Protein AF-A0A853F5B8-F1 (afdb_monomer_lite)

pLDDT: mean 77.7, std 12.79, range [38.31, 91.38]

Foldseek 3Di:
DDQAKWKKKWKDWPPDPGTQIDDIDGPVPDDPVVVVVSVVVVVVVVVPDDPQAKMKMWMWIAGPVGDIDIDIDIGGPDPPDD

Sequence (82 aa):
MKSEDLIRMSISCPELDFPITIPFMKVSQLSTETLLKEIERVLQSYEQFVLDSSLEIDITHVNILGEAKTHTWAFFSGKNNV

Organism: NCBI:txid2738886

Radius of gyration: 14.23 Å; chains: 1; bounding box: 34×30×37 Å

Structure (mmCIF, N/CA/C/O backbone):
data_AF-A0A853F5B8-F1
#
_entry.id   AF-A0A853F5B8-F1
#
loop_
_atom_site.group_PDB
_atom_site.id
_atom_site.type_symbol
_atom_site.label_atom_id
_atom_site.label_alt_id
_atom_site.label_comp_id
_atom_site.label_asym_id
_atom_site.label_entity_id
_atom_site.label_seq_id
_atom_site.pdbx_PDB_ins_code
_atom_site.Cartn_x
_atom_site.Cartn_y
_atom_site.Cartn_z
_atom_site.occupancy
_atom_site.B_iso_or_equiv
_atom_site.auth_seq_id
_atom_site.auth_comp_id
_atom_site.auth_asym_id
_atom_site.auth_atom_id
_atom_site.pdbx_PDB_model_num
ATOM 1 N N . MET A 1 1 ? -13.481 6.676 7.186 1.00 76.81 1 MET A N 1
ATOM 2 C CA . MET A 1 1 ? -12.617 5.572 7.656 1.00 76.81 1 MET A CA 1
ATOM 3 C C . MET A 1 1 ? -12.390 5.762 9.146 1.00 76.81 1 MET A C 1
ATOM 5 O O . MET A 1 1 ? -12.243 6.904 9.570 1.00 76.81 1 MET A O 1
ATOM 9 N N . LYS A 1 2 ? -12.446 4.696 9.945 1.00 86.06 2 LYS A N 1
ATOM 10 C CA . LYS A 1 2 ? -12.159 4.729 11.387 1.00 86.06 2 LYS A CA 1
ATOM 11 C C . LYS A 1 2 ? -10.659 4.539 11.625 1.00 86.06 2 LYS A C 1
ATOM 13 O O . LYS A 1 2 ? -9.976 3.934 10.813 1.00 86.06 2 LYS A O 1
ATOM 18 N N . SER A 1 3 ? -10.171 5.017 12.768 1.00 86.12 3 SER A N 1
ATOM 19 C CA . SER A 1 3 ? -8.759 4.927 13.187 1.00 86.12 3 SER A CA 1
ATOM 20 C C . SER A 1 3 ? -8.191 3.496 13.193 1.00 86.12 3 SER A C 1
ATOM 22 O O . SER A 1 3 ? -7.017 3.291 12.881 1.00 8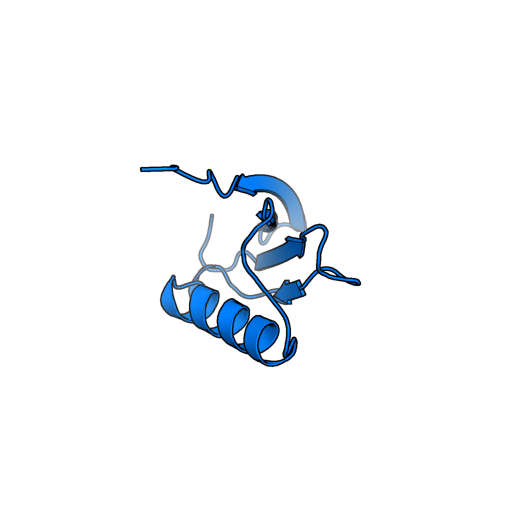6.12 3 SER A O 1
ATOM 24 N N . GLU A 1 4 ? -9.035 2.523 13.543 1.00 90.12 4 GLU A N 1
ATOM 25 C CA . GLU A 1 4 ? -8.701 1.095 13.650 1.00 90.12 4 GLU A CA 1
ATOM 26 C C . GLU A 1 4 ? -8.849 0.334 12.326 1.00 90.12 4 GLU A C 1
ATOM 28 O O . GLU A 1 4 ? -8.488 -0.839 12.252 1.00 90.12 4 GLU A O 1
ATOM 33 N N . ASP A 1 5 ? -9.403 0.972 11.291 1.00 91.19 5 ASP A N 1
ATOM 34 C CA . ASP A 1 5 ? -9.510 0.340 9.982 1.00 91.19 5 ASP A CA 1
ATOM 35 C C . ASP A 1 5 ? -8.107 0.094 9.415 1.00 91.19 5 ASP A C 1
ATOM 37 O O . ASP A 1 5 ? -7.160 0.832 9.709 1.00 91.19 5 ASP A O 1
ATOM 41 N N . LEU A 1 6 ? -7.982 -0.932 8.579 1.00 91.25 6 LEU A N 1
ATOM 42 C CA . LEU A 1 6 ? -6.730 -1.263 7.917 1.00 91.25 6 LEU A CA 1
ATOM 43 C C . LEU A 1 6 ? -6.721 -0.705 6.498 1.00 91.25 6 LEU A C 1
ATOM 45 O O . LEU A 1 6 ? -7.731 -0.713 5.793 1.00 91.25 6 LEU A O 1
ATOM 49 N N . ILE A 1 7 ? -5.556 -0.245 6.067 1.00 91.25 7 ILE A N 1
ATOM 50 C CA . ILE A 1 7 ? -5.297 0.177 4.699 1.00 91.25 7 ILE A CA 1
ATOM 51 C C . ILE A 1 7 ? -4.086 -0.575 4.164 1.00 91.25 7 ILE A C 1
ATOM 53 O O . ILE A 1 7 ? -3.074 -0.701 4.849 1.00 91.25 7 ILE A O 1
ATOM 57 N N . ARG A 1 8 ? -4.202 -1.082 2.942 1.00 90.56 8 ARG A N 1
ATOM 58 C CA . ARG A 1 8 ? -3.106 -1.621 2.137 1.00 90.56 8 ARG A CA 1
ATOM 59 C C . ARG A 1 8 ? -3.042 -0.814 0.855 1.00 90.56 8 ARG A C 1
ATOM 61 O O . ARG A 1 8 ? -4.084 -0.484 0.290 1.00 90.56 8 ARG A O 1
ATOM 68 N N . MET A 1 9 ? -1.835 -0.532 0.388 1.00 87.56 9 MET A N 1
ATOM 69 C CA . MET A 1 9 ? -1.627 0.158 -0.881 1.00 87.56 9 MET A CA 1
ATOM 70 C C . MET A 1 9 ? -0.775 -0.716 -1.790 1.00 87.56 9 MET A C 1
ATOM 72 O O . MET A 1 9 ? 0.176 -1.344 -1.332 1.00 87.56 9 MET A O 1
ATOM 76 N N . SE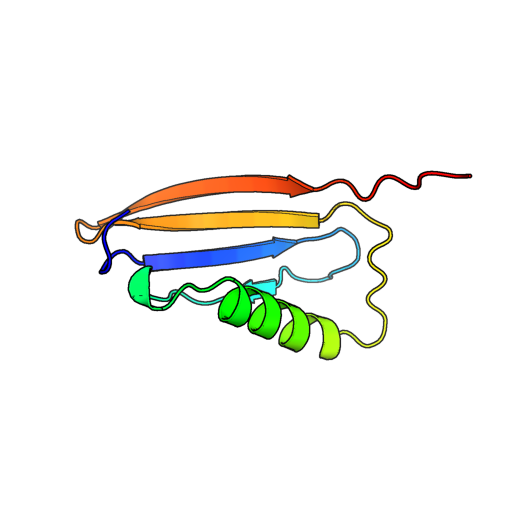R A 1 10 ? -1.139 -0.793 -3.060 1.00 88.00 10 SER A N 1
ATOM 77 C CA . SER A 1 10 ? -0.371 -1.476 -4.091 1.00 88.00 10 SER A CA 1
ATOM 78 C C . SER A 1 10 ? -0.127 -0.485 -5.211 1.00 88.00 10 SER A C 1
ATOM 80 O O . SER A 1 10 ? -1.067 0.122 -5.704 1.00 88.00 10 SER A O 1
ATOM 82 N N . ILE A 1 11 ? 1.127 -0.282 -5.576 1.00 83.12 11 ILE A N 1
ATOM 83 C CA . ILE A 1 11 ? 1.534 0.672 -6.595 1.00 83.12 11 ILE A CA 1
ATOM 84 C C . ILE A 1 11 ? 2.088 -0.132 -7.757 1.00 83.12 11 ILE A C 1
ATOM 86 O O . ILE A 1 11 ? 2.981 -0.956 -7.577 1.00 83.12 11 ILE A O 1
ATOM 90 N N . SER A 1 12 ? 1.552 0.092 -8.942 1.00 84.94 12 SER A N 1
ATOM 91 C CA . SER A 1 12 ? 1.980 -0.565 -10.166 1.00 84.94 12 SER A CA 1
ATOM 92 C C . SER A 1 12 ? 2.304 0.478 -11.224 1.00 84.94 12 SER A C 1
ATOM 94 O O . SER A 1 12 ? 1.709 1.554 -11.273 1.00 84.94 12 SER A O 1
ATOM 96 N N . CYS A 1 13 ? 3.289 0.176 -12.057 1.00 80.50 13 CYS A N 1
ATOM 97 C CA . CYS A 1 13 ? 3.532 0.906 -13.287 1.00 80.50 13 CYS A CA 1
ATOM 98 C C . CYS A 1 13 ? 4.116 -0.064 -14.323 1.00 80.50 13 CYS A C 1
ATOM 100 O O . CYS A 1 13 ? 4.606 -1.131 -13.944 1.00 80.50 13 CYS A O 1
ATOM 102 N N . PRO A 1 14 ? 4.092 0.291 -15.617 1.00 80.44 14 PRO A N 1
ATOM 103 C CA . PRO A 1 14 ? 4.631 -0.560 -16.678 1.00 80.44 14 PRO A CA 1
ATOM 104 C C . PRO A 1 14 ? 6.123 -0.895 -16.538 1.00 80.44 14 PRO A C 1
ATOM 106 O O . PRO A 1 14 ? 6.583 -1.863 -17.130 1.00 80.44 14 PRO A O 1
ATOM 109 N N . GLU A 1 15 ? 6.876 -0.083 -15.795 1.00 76.31 15 GLU A N 1
ATOM 110 C CA . GLU A 1 15 ? 8.325 -0.230 -15.601 1.00 76.31 15 GLU A CA 1
ATOM 111 C C . GLU A 1 15 ? 8.690 -1.123 -14.405 1.00 76.31 15 GLU A C 1
ATOM 113 O O . GLU A 1 15 ? 9.857 -1.456 -14.212 1.00 76.31 15 GLU A O 1
ATOM 118 N N . LEU A 1 16 ? 7.703 -1.514 -13.596 1.00 76.19 16 LEU A N 1
ATOM 119 C CA . LEU A 1 16 ? 7.889 -2.420 -12.471 1.00 76.19 16 LEU A CA 1
ATOM 120 C C . LEU A 1 16 ? 7.520 -3.846 -12.890 1.00 76.19 16 LEU A C 1
ATOM 122 O O . LEU A 1 16 ? 6.387 -4.101 -13.294 1.00 76.19 16 LEU A O 1
ATOM 126 N N . ASP A 1 17 ? 8.440 -4.797 -12.701 1.00 78.06 17 ASP A N 1
ATOM 127 C CA . ASP A 1 17 ? 8.160 -6.224 -12.935 1.00 78.06 17 ASP A CA 1
ATOM 128 C C . ASP A 1 17 ? 7.092 -6.753 -11.962 1.00 78.06 17 ASP A C 1
ATOM 130 O O . ASP A 1 17 ? 6.344 -7.683 -12.272 1.00 78.06 17 ASP A O 1
ATOM 134 N N . PHE A 1 18 ? 7.007 -6.143 -10.773 1.00 81.06 18 PHE A N 1
ATOM 135 C CA . PHE A 1 18 ? 6.043 -6.480 -9.732 1.00 81.06 18 PHE A CA 1
ATOM 136 C C . PHE A 1 18 ? 5.517 -5.223 -9.035 1.00 81.06 18 PHE A C 1
ATOM 138 O O . PHE A 1 18 ? 6.280 -4.285 -8.795 1.00 81.06 18 PHE A O 1
ATOM 145 N N . PRO A 1 19 ? 4.234 -5.203 -8.630 1.00 82.38 19 PRO A N 1
ATOM 146 C CA . PRO A 1 19 ? 3.684 -4.070 -7.913 1.00 82.38 19 PRO A CA 1
ATOM 147 C C . PRO A 1 19 ? 4.315 -3.926 -6.526 1.00 82.38 19 PRO A C 1
ATOM 149 O O . PRO A 1 19 ? 4.479 -4.886 -5.766 1.00 82.38 19 PRO A O 1
ATOM 152 N N . ILE A 1 20 ? 4.588 -2.685 -6.158 1.00 81.38 20 ILE A N 1
ATOM 153 C CA . ILE A 1 20 ? 5.059 -2.293 -4.841 1.00 81.38 20 ILE A CA 1
ATOM 154 C C . ILE A 1 20 ? 3.889 -2.388 -3.869 1.00 81.38 20 ILE A C 1
ATOM 156 O O . ILE A 1 20 ? 2.935 -1.622 -3.958 1.00 81.38 20 ILE A O 1
ATOM 160 N N . THR A 1 21 ? 3.953 -3.305 -2.908 1.00 84.19 21 THR A N 1
ATOM 161 C CA . THR A 1 21 ? 2.914 -3.426 -1.880 1.00 84.19 21 THR A CA 1
ATOM 162 C C . THR A 1 21 ? 3.372 -2.801 -0.568 1.00 84.19 21 THR A C 1
ATOM 164 O O . THR A 1 21 ? 4.318 -3.275 0.058 1.00 84.19 21 THR A O 1
ATOM 167 N N . ILE A 1 22 ? 2.628 -1.801 -0.101 1.00 83.75 22 ILE A N 1
ATOM 168 C CA . ILE A 1 22 ? 2.674 -1.334 1.283 1.00 83.75 22 ILE A CA 1
ATOM 169 C C . ILE A 1 22 ? 1.729 -2.234 2.094 1.00 83.75 22 ILE A C 1
ATOM 171 O O . ILE A 1 22 ? 0.537 -2.303 1.769 1.00 83.75 22 ILE A O 1
ATOM 175 N N . PRO A 1 23 ? 2.233 -2.963 3.108 1.00 85.12 23 PRO A N 1
ATOM 176 C CA . PRO A 1 23 ? 1.437 -3.914 3.878 1.00 85.12 23 PRO A CA 1
ATOM 177 C C . PRO A 1 23 ? 0.311 -3.225 4.656 1.00 85.12 23 PRO A C 1
ATOM 179 O O . PRO A 1 23 ? 0.290 -2.004 4.806 1.00 85.12 23 PRO A O 1
ATOM 182 N N . PHE A 1 24 ? -0.630 -4.024 5.168 1.00 89.31 24 PHE A N 1
ATOM 183 C CA . PHE A 1 24 ? -1.728 -3.496 5.971 1.00 89.31 24 PHE A CA 1
ATOM 184 C C . PHE A 1 24 ? -1.210 -2.718 7.182 1.00 89.31 24 PHE A C 1
ATOM 186 O O . PHE A 1 24 ? -0.469 -3.250 8.008 1.00 89.31 24 PHE A O 1
ATOM 193 N N . MET A 1 25 ? -1.666 -1.479 7.305 1.00 90.19 25 MET A N 1
ATOM 194 C CA . MET A 1 25 ? -1.418 -0.617 8.455 1.00 90.19 25 MET A CA 1
ATOM 195 C C . MET A 1 25 ? -2.720 0.017 8.929 1.00 90.19 25 MET A C 1
ATOM 197 O O . MET A 1 25 ? -3.692 0.082 8.176 1.00 90.19 25 MET A O 1
ATOM 201 N N . LYS A 1 26 ? -2.761 0.494 10.175 1.00 91.38 26 LYS A N 1
ATOM 202 C CA . LYS A 1 26 ? -3.945 1.204 10.666 1.00 91.38 26 LYS A CA 1
ATOM 203 C C . LYS A 1 26 ? -4.070 2.560 9.982 1.00 91.38 26 LYS A C 1
ATOM 205 O O . LYS A 1 26 ? -3.069 3.237 9.758 1.00 91.38 26 LYS A O 1
ATOM 210 N N . VAL A 1 27 ? -5.297 3.016 9.750 1.00 88.44 27 VAL A N 1
ATOM 211 C CA . VAL A 1 27 ? -5.561 4.375 9.247 1.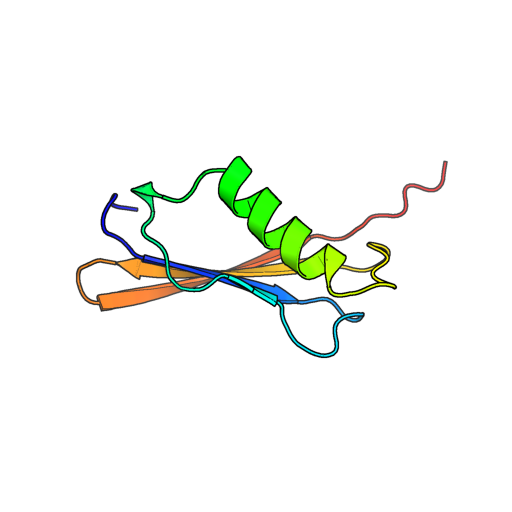00 88.44 27 VAL A CA 1
ATOM 212 C C . VAL A 1 27 ? -4.958 5.441 10.165 1.00 88.44 27 VAL A C 1
ATOM 214 O O . VAL A 1 27 ? -4.453 6.442 9.675 1.00 88.44 27 VAL A O 1
ATOM 217 N N . SER A 1 28 ? -4.926 5.217 11.481 1.00 90.12 28 SER A N 1
ATOM 218 C CA . SER A 1 28 ? -4.240 6.116 12.430 1.00 90.12 28 SER A CA 1
ATOM 219 C C . SER A 1 28 ? -2.733 6.236 12.231 1.00 90.12 28 SER A C 1
ATOM 221 O O . SER A 1 28 ? -2.139 7.214 12.674 1.00 90.12 28 SER A O 1
ATOM 223 N N . GLN A 1 29 ? -2.108 5.244 11.603 1.00 88.81 29 GLN A N 1
ATOM 224 C CA . GLN A 1 29 ? -0.680 5.245 11.299 1.00 88.81 29 GLN A CA 1
ATOM 225 C C . GLN A 1 29 ? -0.399 5.842 9.916 1.00 88.81 29 GLN A C 1
ATOM 227 O O . GLN A 1 29 ? 0.756 6.092 9.582 1.00 88.81 29 GLN A O 1
ATOM 232 N N . LEU A 1 30 ? -1.436 6.047 9.099 1.00 84.94 30 LEU A N 1
ATOM 233 C CA . LEU A 1 30 ? -1.296 6.599 7.764 1.00 84.94 30 LEU A CA 1
ATOM 234 C C . LEU A 1 30 ? -1.084 8.113 7.858 1.00 84.94 30 LEU A C 1
ATOM 236 O O . LEU A 1 30 ? -2.000 8.873 8.164 1.00 84.94 30 LEU A O 1
ATOM 240 N N . SER A 1 31 ? 0.127 8.548 7.536 1.00 85.06 31 SER A N 1
ATOM 241 C CA . SER A 1 31 ? 0.442 9.944 7.245 1.00 85.06 31 SER A CA 1
ATOM 242 C C . SER A 1 31 ? 0.999 10.060 5.830 1.00 85.06 31 SER A C 1
ATOM 244 O O . SER A 1 31 ? 1.517 9.088 5.276 1.00 85.06 31 SER A O 1
ATOM 246 N N . THR A 1 32 ? 0.917 11.255 5.245 1.00 79.88 32 THR A N 1
ATOM 247 C CA . THR A 1 32 ? 1.564 11.559 3.958 1.00 79.88 32 THR A CA 1
ATOM 248 C C . THR A 1 32 ? 3.059 11.250 3.999 1.00 79.88 32 THR A C 1
ATOM 250 O O . THR A 1 32 ? 3.586 10.674 3.057 1.00 79.88 32 THR A O 1
ATOM 253 N N . GLU A 1 33 ? 3.727 11.554 5.113 1.00 84.69 33 GLU A N 1
ATOM 254 C CA . GLU A 1 33 ? 5.144 11.240 5.333 1.00 84.69 33 GLU A CA 1
ATOM 255 C C . GLU A 1 33 ? 5.415 9.733 5.335 1.00 84.69 33 GLU A C 1
ATOM 257 O O . GLU A 1 33 ? 6.354 9.277 4.690 1.00 84.69 33 GLU A O 1
ATOM 262 N N . THR A 1 34 ? 4.585 8.946 6.027 1.00 81.19 34 THR A N 1
ATOM 263 C CA . THR A 1 34 ? 4.758 7.487 6.094 1.00 81.19 34 THR A CA 1
ATOM 264 C C . THR A 1 34 ? 4.531 6.853 4.726 1.00 81.19 34 THR A C 1
ATOM 266 O O . THR A 1 34 ? 5.300 5.992 4.313 1.00 81.19 34 THR A O 1
ATOM 269 N N . LEU A 1 35 ? 3.524 7.330 3.989 1.00 77.50 35 LEU A N 1
ATOM 270 C CA . LEU A 1 35 ? 3.268 6.908 2.616 1.00 77.50 35 LEU A CA 1
ATOM 271 C C . LEU A 1 35 ? 4.461 7.216 1.703 1.00 77.50 35 LEU A C 1
ATOM 273 O O . LEU A 1 35 ? 4.971 6.315 1.043 1.00 77.50 35 LEU A O 1
ATOM 277 N N . LEU A 1 36 ? 4.928 8.466 1.686 1.00 80.06 36 LEU A N 1
ATOM 278 C CA . LEU A 1 36 ? 6.046 8.880 0.838 1.00 80.06 36 LEU A CA 1
ATOM 279 C C . LEU A 1 36 ? 7.332 8.129 1.179 1.00 80.06 36 LEU A C 1
ATOM 281 O O . LEU A 1 36 ? 8.038 7.717 0.269 1.00 80.06 36 LEU A O 1
ATOM 285 N N . LYS A 1 37 ? 7.601 7.881 2.463 1.00 83.06 37 LYS A N 1
ATOM 286 C CA . LYS A 1 37 ? 8.764 7.107 2.906 1.00 83.06 37 LYS A CA 1
ATOM 287 C C . LYS A 1 37 ? 8.716 5.655 2.431 1.00 83.06 37 LYS A C 1
ATOM 289 O O . LYS A 1 37 ? 9.739 5.110 2.027 1.00 83.06 37 LYS A O 1
ATOM 294 N N . GLU A 1 38 ? 7.551 5.014 2.489 1.00 76.25 38 GLU A N 1
ATOM 295 C CA . GLU A 1 38 ? 7.394 3.643 1.997 1.00 76.25 38 GLU A CA 1
ATOM 296 C C . GLU A 1 38 ? 7.512 3.579 0.468 1.00 76.25 38 GLU A C 1
ATOM 298 O O . GLU A 1 38 ? 8.137 2.654 -0.046 1.00 76.25 38 GLU A O 1
ATOM 303 N N . ILE A 1 39 ? 6.988 4.582 -0.248 1.00 75.56 39 ILE A N 1
ATOM 304 C CA . ILE A 1 39 ? 7.190 4.732 -1.696 1.00 75.56 39 ILE A CA 1
ATOM 305 C C . ILE A 1 39 ? 8.680 4.891 -1.998 1.00 75.56 39 ILE A C 1
ATOM 307 O O . ILE A 1 39 ? 9.237 4.098 -2.749 1.00 75.56 39 ILE A O 1
ATOM 311 N N . GLU A 1 40 ? 9.341 5.864 -1.371 1.00 77.31 40 GLU A N 1
ATOM 312 C CA . GLU A 1 40 ? 10.760 6.158 -1.564 1.00 77.31 40 GLU A CA 1
ATOM 313 C C . GLU A 1 40 ? 11.631 4.935 -1.279 1.00 77.31 40 GLU A C 1
ATOM 315 O O . GLU A 1 40 ? 12.489 4.606 -2.093 1.00 77.31 40 GLU A O 1
ATOM 320 N N . ARG A 1 41 ? 11.376 4.206 -0.183 1.00 78.44 41 ARG A N 1
ATOM 321 C CA . ARG A 1 41 ? 12.109 2.976 0.148 1.00 78.44 41 ARG A CA 1
ATOM 322 C C . ARG A 1 41 ? 12.069 1.971 -0.997 1.00 78.44 41 ARG A C 1
ATOM 324 O O . ARG A 1 41 ? 13.071 1.319 -1.277 1.00 78.44 41 ARG A O 1
ATOM 331 N N . VAL A 1 42 ? 10.910 1.801 -1.624 1.00 70.38 42 VAL A N 1
ATOM 332 C CA . VAL A 1 42 ? 10.765 0.802 -2.679 1.00 70.38 42 VAL A CA 1
ATOM 333 C C . VAL A 1 42 ? 11.293 1.325 -4.013 1.00 70.38 42 VAL A C 1
ATOM 335 O O . VAL A 1 42 ? 11.966 0.576 -4.716 1.00 70.38 42 VAL A O 1
ATOM 338 N N . LEU A 1 43 ? 11.119 2.613 -4.318 1.00 71.31 43 LEU A N 1
ATOM 339 C CA . LEU A 1 43 ? 11.752 3.231 -5.485 1.00 71.31 43 LEU A CA 1
ATOM 340 C C . LEU A 1 43 ? 13.283 3.169 -5.401 1.00 71.31 43 LEU A C 1
ATOM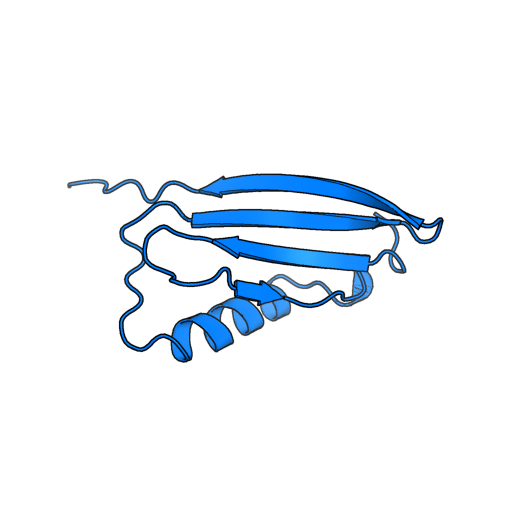 342 O O . LEU A 1 43 ? 13.925 2.826 -6.382 1.00 71.31 43 LEU A O 1
ATOM 346 N N . GLN A 1 44 ? 13.875 3.401 -4.226 1.00 69.50 44 GLN A N 1
ATOM 347 C CA . GLN A 1 44 ? 15.322 3.270 -4.012 1.00 69.50 44 GLN A CA 1
ATOM 348 C C . GLN A 1 44 ? 15.834 1.834 -4.191 1.00 69.50 44 GLN A C 1
ATOM 350 O O . GLN A 1 44 ? 17.000 1.644 -4.522 1.00 69.50 44 GLN A O 1
ATOM 355 N N . SER A 1 45 ? 14.986 0.819 -3.986 1.00 66.62 45 SER A N 1
ATOM 356 C CA . SER A 1 45 ? 15.347 -0.578 -4.274 1.00 66.62 45 SER A CA 1
ATOM 357 C C . SER A 1 45 ? 15.351 -0.909 -5.771 1.00 66.62 45 SER A C 1
ATOM 359 O O . SER A 1 45 ? 15.902 -1.932 -6.171 1.00 66.62 45 SER A O 1
ATOM 361 N N . TYR A 1 46 ? 14.766 -0.038 -6.596 1.00 66.00 46 TYR A N 1
ATOM 362 C CA . TYR A 1 46 ? 14.722 -0.150 -8.047 1.00 66.00 46 TYR A CA 1
ATOM 363 C C . TYR A 1 46 ? 15.679 0.893 -8.652 1.00 66.00 46 TYR A C 1
ATOM 365 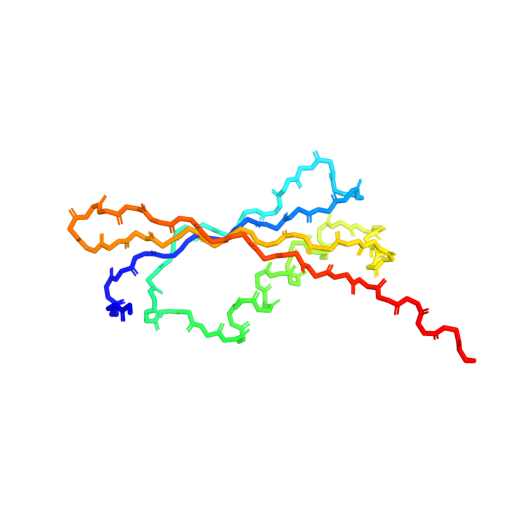O O . TYR A 1 46 ? 15.302 2.025 -8.942 1.00 66.00 46 TYR A O 1
ATOM 373 N N . GLU A 1 47 ? 16.947 0.514 -8.844 1.00 58.81 47 GLU A N 1
ATOM 374 C CA . GLU A 1 47 ? 18.040 1.428 -9.244 1.00 58.81 47 GLU A CA 1
ATOM 375 C C . GLU A 1 47 ? 17.807 2.197 -10.564 1.00 58.81 47 GLU A C 1
ATOM 377 O O . GLU A 1 47 ? 18.503 3.174 -10.834 1.00 58.81 47 GLU A O 1
ATOM 382 N N . GLN A 1 48 ? 16.842 1.779 -11.391 1.00 59.25 48 GLN A N 1
ATOM 383 C CA . GLN A 1 48 ? 16.547 2.366 -12.706 1.00 59.25 48 GLN A CA 1
ATOM 384 C C . GLN A 1 48 ? 15.119 2.910 -12.841 1.00 59.25 48 GLN A C 1
ATOM 386 O O . GLN A 1 48 ? 14.650 3.112 -13.958 1.00 59.25 48 GLN A O 1
ATOM 391 N N . PHE A 1 49 ? 14.409 3.136 -11.735 1.00 60.19 49 PHE A N 1
ATOM 392 C CA . PHE A 1 49 ? 13.044 3.648 -11.813 1.00 60.19 49 PHE A CA 1
ATOM 393 C C . PHE A 1 49 ? 13.014 5.098 -12.313 1.00 60.19 49 PHE A C 1
ATOM 395 O O . PHE A 1 49 ? 13.452 6.018 -11.617 1.00 60.19 49 PHE A O 1
ATOM 402 N N . VAL A 1 50 ? 12.459 5.309 -13.507 1.00 61.03 50 VAL A N 1
ATOM 403 C CA . VAL A 1 50 ? 12.170 6.634 -14.056 1.00 61.03 50 VAL A CA 1
ATOM 404 C C . VAL A 1 50 ? 10.656 6.809 -14.037 1.00 61.03 50 VAL A C 1
ATOM 406 O O . VAL A 1 50 ? 9.912 5.986 -14.542 1.00 61.03 50 VAL A O 1
ATOM 409 N N . LEU A 1 51 ? 10.150 7.887 -13.441 1.00 63.09 51 LEU A N 1
ATOM 410 C CA . LEU A 1 51 ? 8.703 8.141 -13.371 1.00 63.09 51 LEU A CA 1
ATOM 411 C C . LEU A 1 51 ? 8.194 8.746 -14.701 1.00 63.09 51 LEU A C 1
ATOM 413 O O . LEU A 1 51 ? 7.605 9.826 -14.728 1.00 63.09 51 LEU A O 1
ATOM 417 N N . ASP A 1 52 ? 8.478 8.070 -15.818 1.00 61.62 52 ASP A N 1
ATOM 418 C CA . ASP A 1 52 ? 8.149 8.514 -17.183 1.00 61.62 52 ASP A CA 1
ATOM 419 C C . ASP A 1 52 ? 6.809 7.940 -17.682 1.00 61.62 52 ASP A C 1
ATOM 421 O O . ASP A 1 52 ? 6.287 8.368 -18.716 1.00 61.62 52 ASP A O 1
ATOM 425 N N . SER A 1 53 ? 6.224 7.005 -16.928 1.00 64.31 53 SER A N 1
ATOM 426 C CA . SER A 1 53 ? 4.981 6.297 -17.241 1.00 64.31 53 SER A CA 1
ATOM 427 C C . SER A 1 53 ? 3.861 6.554 -16.219 1.00 64.31 53 SER A C 1
ATOM 429 O O . SER A 1 53 ? 4.026 7.252 -15.216 1.00 64.31 53 SER A O 1
ATOM 431 N N . SER A 1 54 ? 2.657 6.050 -16.512 1.00 72.19 54 SER A N 1
ATOM 432 C CA . SER A 1 54 ? 1.505 6.146 -15.610 1.00 72.19 54 SER A CA 1
ATOM 433 C C . SER A 1 54 ? 1.708 5.290 -14.360 1.00 72.19 54 SER A C 1
ATOM 435 O O . SER A 1 54 ? 2.044 4.109 -14.464 1.00 72.19 54 SER A O 1
ATOM 437 N N . LEU A 1 55 ? 1.437 5.876 -13.198 1.00 77.06 55 LEU A N 1
ATOM 438 C CA . LEU A 1 55 ? 1.465 5.215 -11.901 1.00 77.06 55 LEU A CA 1
ATOM 439 C C . LEU A 1 55 ? 0.035 4.860 -11.492 1.00 77.06 55 LEU A C 1
ATOM 441 O O . LEU A 1 55 ? -0.813 5.741 -11.377 1.00 77.06 55 LEU A O 1
ATOM 445 N N . GLU A 1 56 ? -0.241 3.593 -11.232 1.00 84.12 56 GLU A N 1
ATOM 446 C CA . GLU A 1 56 ? -1.531 3.137 -10.724 1.00 84.12 56 GLU A CA 1
ATOM 447 C C . GLU A 1 56 ? -1.390 2.743 -9.256 1.00 84.12 56 GLU A C 1
ATOM 449 O O . GLU A 1 56 ? -0.523 1.953 -8.888 1.00 84.12 56 GLU A O 1
ATOM 454 N N . ILE A 1 57 ? -2.223 3.333 -8.402 1.00 83.38 57 ILE A N 1
ATOM 455 C CA . ILE A 1 57 ? -2.240 3.092 -6.963 1.00 83.38 57 ILE A CA 1
ATOM 456 C C . ILE A 1 57 ? -3.585 2.475 -6.592 1.00 83.38 57 ILE A C 1
ATOM 458 O O . ILE A 1 57 ? -4.623 3.137 -6.619 1.00 83.38 57 ILE A O 1
ATOM 462 N N . ASP A 1 58 ? -3.553 1.218 -6.176 1.00 87.19 58 ASP A N 1
ATOM 463 C CA . ASP A 1 58 ? -4.676 0.529 -5.564 1.00 87.19 58 ASP A CA 1
ATOM 464 C C . ASP A 1 58 ? -4.651 0.712 -4.056 1.00 87.19 58 ASP A C 1
ATOM 466 O O . ASP A 1 58 ? -3.704 0.328 -3.369 1.00 87.19 58 ASP A O 1
ATOM 470 N N . ILE A 1 59 ? -5.742 1.234 -3.516 1.00 87.44 59 ILE A N 1
ATOM 471 C CA . ILE A 1 59 ? -5.947 1.425 -2.088 1.00 87.44 59 ILE A CA 1
ATOM 472 C C . ILE A 1 59 ? -7.027 0.456 -1.622 1.00 87.44 59 ILE A C 1
ATOM 474 O O . ILE A 1 59 ? -8.214 0.645 -1.888 1.00 87.44 59 ILE A O 1
ATOM 478 N N . THR A 1 60 ? -6.625 -0.576 -0.886 1.00 89.94 60 THR A N 1
ATOM 479 C CA . THR A 1 60 ? -7.545 -1.502 -0.219 1.00 89.94 60 THR A CA 1
ATOM 480 C C . THR A 1 60 ? -7.806 -1.017 1.200 1.00 89.94 60 THR A C 1
ATOM 482 O O . THR A 1 60 ? -6.910 -1.018 2.039 1.00 89.94 60 THR A O 1
ATOM 485 N N . HIS A 1 61 ? -9.043 -0.626 1.480 1.00 90.44 61 HIS A N 1
ATOM 486 C CA . HIS A 1 61 ? -9.529 -0.282 2.813 1.00 90.44 61 HIS A CA 1
ATOM 487 C C . HIS A 1 61 ? -10.315 -1.460 3.382 1.00 90.44 61 HIS A C 1
ATOM 489 O O . HIS A 1 61 ? -11.235 -1.948 2.737 1.00 90.44 61 HIS A O 1
ATOM 495 N N . VAL A 1 62 ? -9.969 -1.910 4.584 1.00 90.75 62 VAL A N 1
ATOM 496 C CA . VAL A 1 62 ? -10.704 -2.941 5.321 1.00 90.75 62 VAL A CA 1
ATOM 497 C C . VAL A 1 62 ? -11.240 -2.313 6.592 1.00 90.75 62 VAL A C 1
ATOM 499 O O . VAL A 1 62 ? -10.473 -1.810 7.417 1.00 90.75 62 VAL A O 1
ATOM 502 N N . ASN A 1 63 ? -12.560 -2.314 6.751 1.00 90.25 63 ASN A N 1
ATOM 503 C CA . ASN A 1 63 ? -13.157 -1.831 7.983 1.00 90.25 63 ASN A CA 1
ATOM 504 C C . ASN A 1 63 ? -12.940 -2.840 9.123 1.00 90.25 63 ASN A C 1
ATOM 506 O O . ASN A 1 63 ? -12.730 -4.032 8.902 1.00 90.25 63 ASN A O 1
ATOM 510 N N . ILE A 1 64 ? -13.043 -2.370 10.364 1.00 81.94 64 ILE A N 1
ATOM 511 C CA . ILE A 1 64 ? -12.921 -3.234 11.552 1.00 81.94 64 ILE A CA 1
ATOM 512 C C . ILE A 1 64 ? -13.955 -4.382 11.6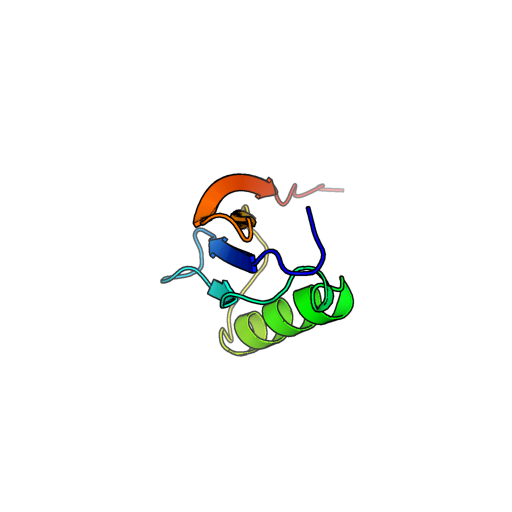18 1.00 81.94 64 ILE A C 1
ATOM 514 O O . ILE A 1 64 ? -13.766 -5.342 12.359 1.00 81.94 64 ILE A O 1
ATOM 518 N N . LEU A 1 65 ? -15.047 -4.298 10.854 1.00 83.00 65 LEU A N 1
ATOM 519 C CA . LEU A 1 65 ? -16.074 -5.340 10.738 1.00 83.00 65 LEU A CA 1
ATOM 520 C C . LEU A 1 65 ? -15.741 -6.384 9.651 1.00 83.00 65 LEU A C 1
ATOM 522 O O . LEU A 1 65 ? -16.516 -7.315 9.451 1.00 83.00 65 LEU A O 1
ATOM 526 N N . GLY A 1 66 ? -14.593 -6.257 8.976 1.00 77.44 66 GLY A N 1
ATOM 527 C CA . GLY A 1 66 ? -14.095 -7.194 7.967 1.00 77.44 66 GLY A CA 1
ATOM 528 C C . GLY A 1 66 ? -14.532 -6.897 6.530 1.00 77.44 66 GLY A C 1
ATOM 529 O O . GLY A 1 66 ? -14.197 -7.661 5.628 1.00 77.44 66 GLY A O 1
ATOM 530 N N . GLU A 1 67 ? -15.250 -5.801 6.279 1.00 85.69 67 GLU A N 1
ATOM 531 C CA . GLU A 1 67 ? -15.636 -5.417 4.918 1.00 85.69 67 GLU A CA 1
ATOM 532 C C . GLU A 1 67 ? -14.461 -4.741 4.207 1.00 85.69 67 GLU A C 1
ATOM 534 O O . GLU A 1 67 ? -13.921 -3.744 4.695 1.00 85.69 67 GLU A O 1
ATOM 539 N N . ALA A 1 68 ? -14.081 -5.266 3.041 1.00 85.75 68 ALA A N 1
ATOM 540 C CA . ALA A 1 68 ? -13.000 -4.735 2.221 1.00 85.75 68 ALA A CA 1
ATOM 541 C C . ALA A 1 68 ? -13.544 -3.958 1.017 1.00 85.75 68 ALA A C 1
ATOM 543 O O . ALA A 1 68 ? -14.439 -4.423 0.311 1.00 85.75 68 ALA A O 1
ATOM 544 N N . LYS A 1 69 ? -12.962 -2.790 0.747 1.00 88.12 69 LYS A N 1
ATOM 545 C CA . LYS A 1 69 ? -13.235 -1.982 -0.437 1.00 88.12 69 LYS A CA 1
ATOM 546 C C . LYS A 1 69 ? -11.932 -1.503 -1.062 1.00 88.12 69 LYS A C 1
ATOM 548 O O . LYS A 1 69 ? -11.138 -0.826 -0.409 1.00 88.12 69 LYS A O 1
ATOM 553 N N . THR A 1 70 ? -11.750 -1.806 -2.341 1.00 86.44 70 THR A N 1
ATOM 554 C CA . THR A 1 70 ? -10.592 -1.352 -3.116 1.00 86.44 70 THR A CA 1
ATOM 555 C C . THR A 1 70 ? -10.969 -0.156 -3.976 1.00 86.44 70 THR A C 1
ATOM 557 O O . THR A 1 70 ? -12.034 -0.131 -4.593 1.00 86.44 70 THR A O 1
ATOM 560 N N . HIS A 1 71 ? -10.101 0.848 -3.980 1.00 84.69 71 HIS A N 1
ATOM 561 C CA . HIS A 1 71 ? -10.201 2.030 -4.821 1.00 84.69 71 HIS A CA 1
ATOM 562 C C . HIS A 1 71 ? -8.935 2.110 -5.667 1.00 84.69 71 HIS A C 1
ATOM 564 O O . HIS A 1 71 ? -7.840 2.116 -5.114 1.00 84.69 71 HIS A O 1
ATOM 570 N N . THR A 1 72 ? -9.097 2.183 -6.982 1.00 82.88 72 THR A N 1
ATOM 571 C CA . THR A 1 72 ? -7.990 2.222 -7.942 1.00 82.88 72 THR A CA 1
ATOM 572 C C . THR A 1 72 ? -7.845 3.631 -8.484 1.00 82.88 72 THR A C 1
ATOM 574 O O . THR A 1 72 ? -8.802 4.189 -9.030 1.00 82.88 72 THR A O 1
ATOM 577 N N . TRP A 1 73 ? -6.675 4.232 -8.289 1.00 78.06 73 TRP A N 1
ATOM 578 C CA . TRP A 1 73 ? -6.356 5.585 -8.732 1.00 78.06 73 TRP A CA 1
ATOM 579 C C . TRP A 1 73 ? -5.218 5.535 -9.751 1.00 78.06 73 TRP A C 1
ATOM 581 O O . TRP A 1 73 ? -4.097 5.167 -9.412 1.00 78.06 73 TRP A O 1
ATOM 591 N N . ALA A 1 74 ? -5.494 5.941 -10.989 1.00 74.81 74 ALA A N 1
ATOM 592 C CA . ALA A 1 74 ? -4.483 6.067 -12.034 1.00 74.81 74 ALA A CA 1
ATOM 593 C C . ALA A 1 74 ? -3.980 7.516 -12.120 1.00 74.81 74 ALA A C 1
ATOM 595 O O . ALA A 1 74 ? -4.758 8.447 -12.339 1.00 74.81 74 ALA A O 1
ATOM 596 N N . PHE A 1 75 ? -2.673 7.698 -11.965 1.00 70.25 75 PHE A N 1
ATOM 597 C CA . PHE A 1 75 ? -1.969 8.961 -12.121 1.00 70.25 75 PHE A CA 1
ATOM 598 C C . PHE A 1 75 ? -1.175 8.933 -13.423 1.00 70.25 75 PHE A C 1
ATOM 600 O O . PHE A 1 75 ? -0.299 8.094 -13.626 1.00 70.25 75 PHE A O 1
ATOM 607 N N . PHE A 1 76 ? -1.464 9.873 -14.315 1.00 60.31 76 PHE A N 1
ATOM 608 C CA . PHE A 1 76 ? -0.753 9.998 -15.580 1.00 60.31 76 PHE A CA 1
ATOM 609 C C . PHE A 1 76 ? 0.346 11.051 -15.441 1.00 60.31 76 PHE A C 1
ATOM 611 O O . PHE A 1 76 ? 0.057 12.216 -15.167 1.00 60.31 76 PHE A O 1
ATOM 618 N N . SER A 1 77 ? 1.601 10.645 -15.648 1.00 57.62 77 SER A N 1
ATOM 619 C CA . SER A 1 77 ? 2.705 11.582 -15.857 1.00 57.62 77 SER A CA 1
ATOM 620 C C . SER A 1 77 ? 2.514 12.233 -17.229 1.00 57.62 77 SER A C 1
ATOM 622 O O . SER A 1 77 ? 2.787 11.643 -18.274 1.00 57.62 77 SER A O 1
ATOM 624 N N . GLY A 1 78 ? 1.929 13.431 -17.249 1.00 45.38 78 GLY A N 1
ATOM 625 C CA . GLY A 1 78 ? 1.855 14.242 -18.456 1.00 45.38 78 GLY A CA 1
ATOM 626 C C . GLY A 1 78 ? 3.212 14.888 -18.707 1.00 45.38 78 GLY A C 1
ATOM 627 O O . GLY A 1 78 ? 3.604 15.780 -17.956 1.00 45.38 78 GLY A O 1
ATOM 628 N N . LYS A 1 79 ? 3.911 14.496 -19.779 1.00 47.69 79 LYS A N 1
ATOM 629 C CA . LYS A 1 79 ? 4.981 15.329 -20.345 1.00 47.69 79 LYS A CA 1
ATOM 630 C C . LYS A 1 79 ? 4.354 16.644 -20.812 1.00 47.69 79 LYS A C 1
ATOM 632 O O . LYS A 1 79 ? 3.870 16.743 -21.937 1.00 47.69 79 LYS A O 1
ATOM 637 N N . ASN A 1 80 ? 4.357 17.660 -19.951 1.00 41.50 80 ASN A N 1
ATOM 638 C CA . ASN A 1 80 ? 4.267 19.042 -20.401 1.00 41.50 80 ASN A CA 1
ATOM 639 C C . ASN A 1 80 ? 5.585 19.352 -21.114 1.00 41.50 80 ASN A C 1
ATOM 641 O O . ASN A 1 80 ? 6.549 19.788 -20.493 1.00 41.50 80 ASN A O 1
ATOM 645 N N . ASN A 1 81 ? 5.624 19.065 -22.416 1.00 38.47 81 ASN A N 1
ATOM 646 C CA . ASN A 1 81 ? 6.589 19.676 -23.318 1.00 38.47 81 ASN A CA 1
ATOM 647 C C . ASN A 1 81 ? 6.340 21.188 -23.298 1.00 38.47 81 ASN A C 1
ATOM 649 O O . ASN A 1 81 ? 5.363 21.657 -23.887 1.00 38.47 81 ASN A O 1
ATOM 653 N N . VAL A 1 82 ? 7.219 21.925 -22.624 1.00 38.31 82 VAL A N 1
ATOM 654 C CA . VAL A 1 82 ? 7.475 23.344 -22.884 1.00 38.31 82 VAL A CA 1
ATOM 655 C C . VAL A 1 82 ? 8.965 23.498 -23.119 1.00 38.31 82 VAL A C 1
ATOM 657 O O . VAL A 1 82 ? 9.733 22.989 -22.273 1.00 38.31 82 VAL A O 1
#

Secondary structure (DSSP, 8-state):
--TT-EEEEEEE-TT-SS-EEEEEEEGGG--HHHHHHHHHHHHHHSTT----S-EEEEEEEE-TTS-EEEEEEEE-------